Protein AF-A0A059XSG3-F1 (afdb_monomer_lite)

Structure (mmCIF, N/CA/C/O backbone):
data_AF-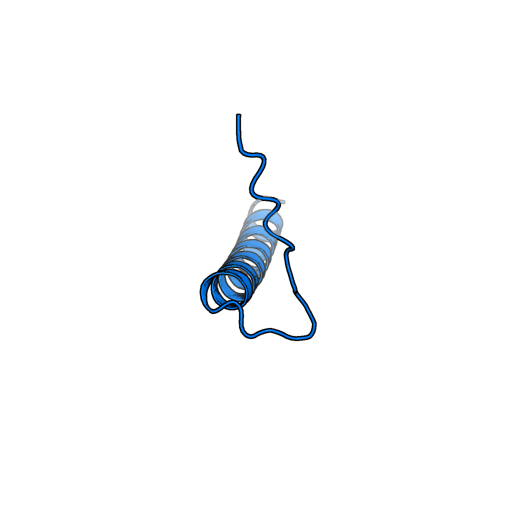A0A059XSG3-F1
#
_entry.id   AF-A0A059XSG3-F1
#
loop_
_atom_site.group_PDB
_atom_site.id
_atom_site.type_symbol
_atom_site.label_atom_id
_atom_site.label_alt_id
_atom_site.label_comp_id
_atom_site.label_asym_id
_atom_site.label_entity_id
_atom_site.label_seq_id
_atom_site.pdbx_PDB_ins_code
_atom_site.Cartn_x
_atom_site.Cartn_y
_atom_site.Cartn_z
_atom_site.occupancy
_atom_site.B_iso_or_equiv
_atom_site.auth_seq_id
_atom_site.auth_comp_id
_atom_site.auth_asym_id
_atom_site.auth_atom_id
_atom_site.pdbx_PDB_model_num
ATOM 1 N N . ILE A 1 1 ? 18.642 -0.817 -16.132 1.00 70.75 1 ILE A N 1
ATOM 2 C CA . ILE A 1 1 ? 17.842 0.383 -15.759 1.00 70.75 1 ILE A CA 1
ATOM 3 C C . ILE A 1 1 ? 16.340 0.100 -15.830 1.00 70.75 1 ILE A C 1
ATOM 5 O O . ILE A 1 1 ? 15.749 -0.074 -14.775 1.00 70.75 1 ILE A O 1
ATOM 9 N N . ARG A 1 2 ? 15.703 -0.016 -17.013 1.00 79.38 2 ARG A N 1
ATOM 10 C CA . ARG A 1 2 ? 14.239 -0.247 -17.103 1.00 79.38 2 ARG A CA 1
ATOM 11 C C . ARG A 1 2 ? 13.783 -1.546 -16.415 1.00 79.38 2 ARG A C 1
ATOM 13 O O . ARG A 1 2 ? 12.850 -1.519 -15.625 1.00 79.38 2 ARG A O 1
ATOM 20 N N . LYS A 1 3 ? 14.487 -2.655 -16.658 1.00 78.12 3 LYS A N 1
ATOM 21 C CA . LYS A 1 3 ? 14.179 -3.974 -16.072 1.00 78.12 3 LYS A CA 1
ATOM 22 C C . LYS A 1 3 ? 14.274 -3.984 -14.536 1.00 78.12 3 LYS A C 1
ATOM 24 O O . LYS A 1 3 ? 13.486 -4.634 -13.859 1.00 78.12 3 LYS A O 1
ATOM 29 N N . ASP A 1 4 ? 15.223 -3.229 -13.981 1.00 87.12 4 ASP A N 1
ATOM 30 C CA . ASP A 1 4 ? 15.426 -3.116 -12.531 1.00 87.12 4 ASP A CA 1
ATOM 31 C C . ASP A 1 4 ? 14.324 -2.292 -11.858 1.00 87.12 4 ASP A C 1
ATOM 33 O O . ASP A 1 4 ? 13.950 -2.570 -10.718 1.00 87.12 4 ASP A O 1
ATOM 37 N N . LEU A 1 5 ? 13.810 -1.281 -12.566 1.00 90.56 5 LEU A N 1
ATOM 38 C CA . LEU A 1 5 ? 12.679 -0.468 -12.125 1.00 90.56 5 LEU A CA 1
ATOM 39 C C . LEU A 1 5 ? 11.377 -1.274 -12.149 1.00 90.56 5 LEU A C 1
ATOM 41 O O . LEU A 1 5 ? 10.643 -1.221 -11.169 1.00 90.56 5 LEU A O 1
ATOM 45 N N . GLU A 1 6 ? 11.136 -2.061 -13.203 1.00 89.31 6 GLU A N 1
ATOM 46 C CA . GLU A 1 6 ? 9.979 -2.970 -13.299 1.00 89.31 6 GLU A CA 1
ATOM 47 C C . GLU A 1 6 ? 9.962 -3.952 -12.118 1.00 89.31 6 GLU A C 1
ATOM 49 O O . GLU A 1 6 ? 9.004 -3.979 -11.349 1.00 89.31 6 GLU A O 1
ATOM 54 N N . ARG A 1 7 ? 11.083 -4.639 -11.858 1.00 92.19 7 ARG A N 1
ATOM 55 C CA . ARG A 1 7 ? 11.186 -5.560 -10.716 1.00 92.19 7 ARG A CA 1
ATOM 56 C C . ARG A 1 7 ? 10.919 -4.866 -9.376 1.00 92.19 7 ARG A C 1
ATOM 58 O O . ARG A 1 7 ? 10.284 -5.440 -8.498 1.00 92.19 7 ARG A O 1
ATOM 65 N N . LYS A 1 8 ? 11.425 -3.642 -9.180 1.00 94.50 8 LYS A N 1
ATOM 66 C CA . LYS A 1 8 ? 11.164 -2.863 -7.956 1.00 94.50 8 LYS A CA 1
ATOM 67 C C . LYS A 1 8 ? 9.692 -2.469 -7.839 1.00 94.50 8 LYS A C 1
ATOM 69 O O . LYS A 1 8 ? 9.152 -2.540 -6.738 1.00 94.50 8 LYS A O 1
ATOM 74 N N . ALA A 1 9 ? 9.059 -2.077 -8.941 1.00 95.00 9 ALA A N 1
ATOM 75 C CA . ALA A 1 9 ? 7.651 -1.704 -8.971 1.00 95.00 9 ALA A CA 1
ATOM 76 C C . ALA A 1 9 ? 6.751 -2.880 -8.570 1.00 95.00 9 ALA A C 1
ATOM 78 O O . ALA A 1 9 ? 5.876 -2.699 -7.727 1.00 95.00 9 ALA A O 1
ATOM 79 N N . ASP A 1 10 ? 7.035 -4.087 -9.062 1.00 95.62 10 ASP A N 1
ATOM 80 C CA . ASP A 1 10 ? 6.283 -5.295 -8.700 1.00 95.62 10 ASP A CA 1
ATOM 81 C C . ASP A 1 10 ? 6.362 -5.581 -7.193 1.00 95.62 10 ASP A C 1
ATOM 83 O O . ASP A 1 10 ? 5.353 -5.824 -6.525 1.00 95.62 10 ASP A O 1
ATOM 87 N N . TRP A 1 11 ? 7.562 -5.470 -6.616 1.00 96.81 11 TRP A N 1
ATOM 88 C CA . TRP A 1 11 ? 7.764 -5.635 -5.174 1.00 9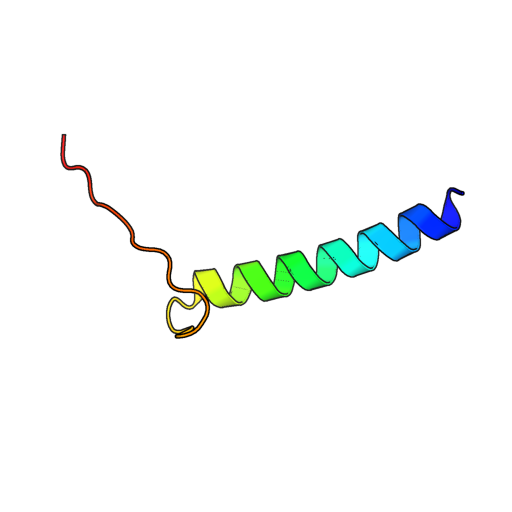6.81 11 TRP A CA 1
ATOM 89 C C . TRP A 1 11 ? 7.047 -4.567 -4.346 1.00 96.81 11 TRP A C 1
ATOM 91 O O . TRP A 1 11 ? 6.518 -4.869 -3.272 1.00 96.81 11 TRP A O 1
ATOM 101 N N . ILE A 1 12 ? 7.030 -3.323 -4.822 1.00 96.94 12 ILE A N 1
ATOM 102 C CA . ILE A 1 12 ? 6.311 -2.222 -4.175 1.00 96.94 12 ILE A CA 1
ATOM 103 C C . ILE A 1 12 ? 4.800 -2.468 -4.246 1.00 96.94 12 ILE A C 1
ATOM 105 O O . ILE A 1 12 ? 4.122 -2.326 -3.228 1.00 96.94 12 ILE A O 1
ATOM 109 N N . ALA A 1 13 ? 4.284 -2.900 -5.399 1.00 96.69 13 ALA A N 1
ATOM 110 C CA . ALA A 1 13 ? 2.871 -3.207 -5.596 1.00 96.69 13 ALA A CA 1
ATOM 111 C C . ALA A 1 13 ? 2.401 -4.321 -4.650 1.00 96.69 13 ALA A C 1
ATOM 113 O O . ALA A 1 13 ? 1.377 -4.175 -3.981 1.00 96.69 13 ALA A O 1
ATOM 114 N N . LEU A 1 14 ? 3.188 -5.392 -4.512 1.00 96.50 14 LEU A N 1
ATOM 115 C CA . LEU A 1 14 ? 2.874 -6.495 -3.605 1.00 96.50 14 LEU A CA 1
ATOM 116 C C . LEU A 1 14 ? 2.813 -6.038 -2.135 1.00 96.50 14 LEU A C 1
ATOM 118 O O . LEU A 1 14 ? 1.882 -6.383 -1.403 1.00 96.50 14 LEU A O 1
ATOM 122 N N . LYS A 1 15 ? 3.780 -5.219 -1.701 1.00 94.38 15 LYS A N 1
ATOM 123 C CA . LYS A 1 15 ? 3.807 -4.659 -0.338 1.00 94.38 15 LYS A CA 1
ATOM 124 C C . LYS A 1 15 ? 2.628 -3.716 -0.090 1.00 94.38 15 LYS A C 1
ATOM 126 O O . LYS A 1 15 ? 1.999 -3.806 0.963 1.00 94.38 15 LYS A O 1
ATOM 131 N N . ALA A 1 16 ? 2.302 -2.856 -1.055 1.00 94.94 16 ALA A N 1
ATOM 132 C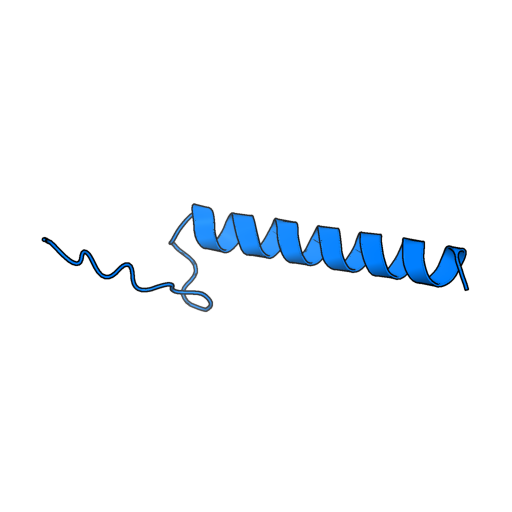 CA . ALA A 1 16 ? 1.165 -1.942 -0.975 1.00 94.94 16 ALA A CA 1
ATOM 133 C C . ALA A 1 16 ? -0.172 -2.697 -0.902 1.00 94.94 16 ALA A C 1
ATOM 135 O O . ALA A 1 16 ? -1.023 -2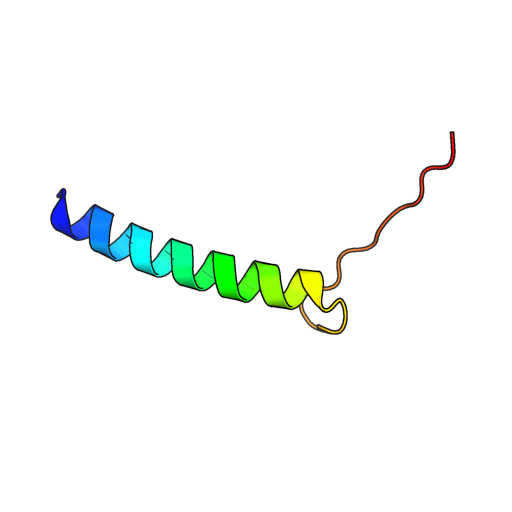.358 -0.081 1.00 94.94 16 ALA A O 1
ATOM 136 N N . PHE A 1 17 ? -0.333 -3.765 -1.691 1.00 94.06 17 PHE A N 1
ATOM 137 C CA . PHE A 1 17 ? -1.517 -4.623 -1.645 1.00 94.06 17 PHE A CA 1
ATOM 138 C C . PHE A 1 17 ? -1.686 -5.291 -0.273 1.00 94.06 17 PHE A C 1
ATOM 140 O O . PHE A 1 17 ? -2.756 -5.204 0.335 1.00 94.06 17 PHE A O 1
ATOM 147 N N . SER A 1 18 ? -0.617 -5.900 0.255 1.00 91.38 18 SER A N 1
ATOM 148 C CA . SER A 1 18 ? -0.629 -6.508 1.593 1.00 91.38 18 SER A CA 1
ATOM 149 C C . SER A 1 18 ? -0.973 -5.489 2.684 1.00 91.38 18 SER A C 1
ATOM 151 O O . SER A 1 18 ? -1.735 -5.799 3.602 1.00 91.38 18 SER A O 1
ATOM 153 N N . LEU A 1 19 ? -0.436 -4.272 2.582 1.00 90.06 19 LEU A N 1
ATOM 154 C CA . LEU A 1 19 ? -0.713 -3.191 3.523 1.00 90.06 19 LEU A CA 1
ATOM 155 C C . LEU A 1 19 ? -2.182 -2.750 3.460 1.00 90.06 19 LEU A C 1
ATOM 157 O O . LEU A 1 19 ? -2.839 -2.661 4.496 1.00 90.06 19 LEU A O 1
ATOM 161 N N . GLY A 1 20 ? -2.724 -2.545 2.257 1.00 91.06 20 GLY A N 1
ATOM 162 C CA . GLY A 1 20 ? -4.127 -2.174 2.063 1.00 91.06 20 GLY A CA 1
ATOM 163 C C . GLY A 1 20 ? -5.094 -3.197 2.661 1.00 91.06 20 GLY A C 1
ATOM 164 O O . GLY A 1 20 ? -6.058 -2.817 3.322 1.00 91.06 20 GLY A O 1
ATOM 165 N N . LYS A 1 21 ? -4.806 -4.499 2.520 1.00 90.31 21 LYS A N 1
ATOM 166 C CA . LYS A 1 21 ? -5.602 -5.565 3.154 1.00 90.31 21 LYS A CA 1
ATOM 167 C C . LYS A 1 21 ? -5.582 -5.486 4.680 1.00 90.31 21 LYS A C 1
ATOM 169 O O . LYS A 1 21 ? -6.645 -5.601 5.281 1.00 90.31 21 LYS A O 1
ATOM 174 N N . SER A 1 22 ? -4.415 -5.252 5.283 1.00 89.25 22 SER A N 1
ATOM 175 C CA . SER A 1 22 ? -4.275 -5.086 6.738 1.00 89.25 22 SER A CA 1
ATOM 176 C C . SER A 1 22 ? -5.074 -3.893 7.266 1.00 89.25 22 SER A C 1
ATOM 178 O O . SER A 1 22 ? -5.631 -3.965 8.360 1.00 89.25 22 SER A O 1
ATOM 180 N N . LEU A 1 23 ? -5.116 -2.793 6.511 1.00 86.81 23 LEU A N 1
ATOM 181 C CA . LEU A 1 23 ? -5.889 -1.608 6.882 1.00 86.81 23 LEU A CA 1
ATOM 182 C C . LEU A 1 23 ? -7.393 -1.834 6.694 1.00 86.81 23 LEU A C 1
ATOM 184 O O . LEU A 1 23 ? -8.176 -1.456 7.559 1.00 86.81 23 LEU A O 1
ATOM 188 N N . PHE A 1 24 ? -7.795 -2.493 5.603 1.00 85.19 24 PHE A N 1
ATOM 189 C CA . PHE A 1 24 ? -9.200 -2.773 5.298 1.00 85.19 24 PHE A CA 1
ATOM 190 C C . PHE A 1 24 ? -9.873 -3.664 6.346 1.00 85.19 24 PHE A C 1
ATOM 192 O O . PHE A 1 24 ? -11.024 -3.433 6.702 1.00 85.19 24 PHE A O 1
ATOM 199 N N . THR A 1 25 ? -9.176 -4.687 6.849 1.00 85.62 25 THR A N 1
ATOM 200 C CA . THR A 1 25 ? -9.745 -5.580 7.867 1.00 85.62 25 THR A CA 1
ATOM 201 C C . THR A 1 25 ? -9.768 -4.963 9.264 1.00 85.62 25 THR A C 1
ATOM 203 O O . THR A 1 25 ? -10.455 -5.500 10.129 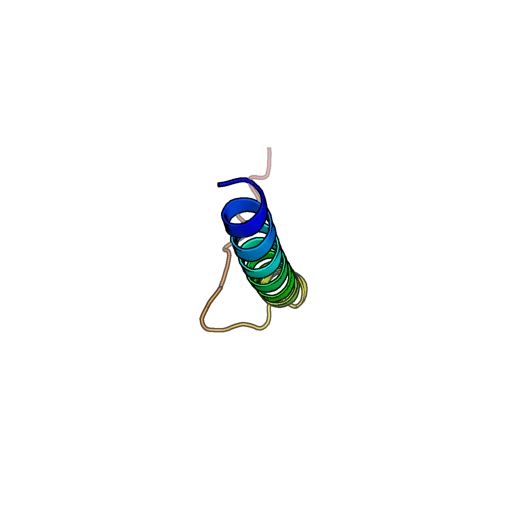1.00 85.62 25 THR A O 1
ATOM 206 N N . GLY A 1 26 ? -9.012 -3.884 9.518 1.00 81.81 26 GLY A N 1
ATOM 207 C CA . GLY A 1 26 ? -8.994 -3.140 10.790 1.00 81.81 26 GLY A CA 1
ATOM 208 C C . GLY A 1 26 ? -8.579 -3.942 12.036 1.00 81.81 26 GLY A C 1
ATOM 209 O O . GLY A 1 26 ? -8.551 -3.406 13.138 1.00 81.81 26 GLY A O 1
ATOM 210 N N . ASN A 1 27 ? -8.249 -5.225 11.879 1.00 80.62 27 ASN A N 1
ATOM 211 C CA . ASN A 1 27 ? -7.954 -6.182 12.948 1.00 80.62 27 ASN A CA 1
ATOM 212 C C . ASN A 1 27 ? -6.449 -6.346 13.223 1.00 80.62 27 ASN A C 1
ATOM 214 O O . ASN A 1 27 ? -6.051 -7.095 14.117 1.00 80.62 27 ASN A O 1
ATOM 218 N N . SER A 1 28 ? -5.604 -5.664 12.450 1.00 81.94 28 SER A N 1
ATOM 219 C CA . SER A 1 28 ? -4.156 -5.722 12.600 1.00 81.94 28 SER A CA 1
ATOM 220 C C . SER A 1 28 ? -3.709 -4.951 13.840 1.00 81.94 28 SER A C 1
ATOM 222 O O . SER A 1 28 ? -3.799 -3.727 13.892 1.00 81.94 28 SER A O 1
ATOM 224 N N . LYS A 1 29 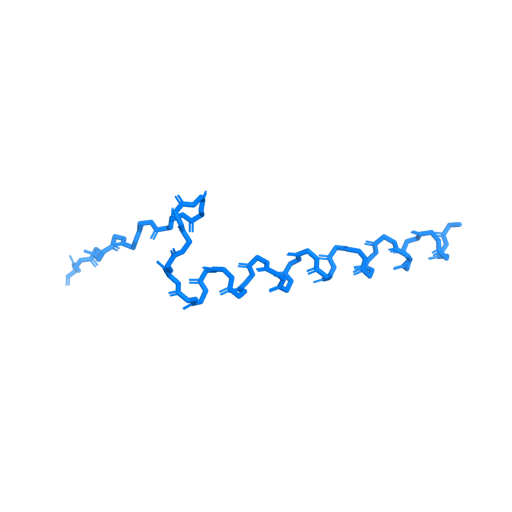? -3.177 -5.667 14.839 1.00 74.38 29 LYS A N 1
ATOM 225 C CA . LYS A 1 29 ? -2.611 -5.061 16.061 1.00 74.38 29 LYS A CA 1
ATOM 226 C C . LYS A 1 29 ? -1.349 -4.236 15.780 1.00 74.38 29 LYS A C 1
ATOM 228 O O . LYS A 1 29 ? -1.062 -3.301 16.515 1.00 74.38 29 LYS A O 1
ATOM 233 N N . SER A 1 30 ? -0.597 -4.588 14.737 1.00 80.69 30 SER A N 1
ATOM 234 C CA . SER A 1 30 ? 0.663 -3.922 14.380 1.00 80.69 30 SER A CA 1
ATOM 235 C C . SER A 1 30 ? 0.467 -2.684 13.503 1.00 80.69 30 SER A C 1
ATOM 237 O O . SER A 1 30 ? 1.329 -1.813 13.493 1.00 80.69 30 SER A O 1
ATOM 239 N N . PHE A 1 31 ? -0.648 -2.592 12.776 1.00 73.00 31 PHE A N 1
ATOM 240 C CA . PHE A 1 31 ? -0.987 -1.455 11.918 1.00 73.00 31 PHE A CA 1
ATOM 241 C C . PHE A 1 31 ? -2.407 -0.982 12.241 1.00 73.00 31 PHE A C 1
ATOM 243 O O . PHE A 1 31 ? -3.366 -1.314 11.546 1.00 73.00 31 PHE A O 1
ATOM 250 N N . PHE A 1 32 ? -2.522 -0.211 13.324 1.00 78.00 32 PHE A N 1
ATOM 251 C CA . PHE A 1 32 ? -3.765 0.419 13.759 1.00 78.00 32 PHE A CA 1
ATOM 252 C C . PHE A 1 32 ? -3.794 1.888 13.318 1.00 78.00 32 PHE A C 1
ATOM 254 O O . PHE A 1 32 ? -2.923 2.672 13.694 1.00 78.00 32 PHE A O 1
ATOM 261 N N . VAL A 1 33 ? -4.798 2.266 12.524 1.00 77.94 33 VAL A N 1
ATOM 262 C CA . VAL A 1 33 ? -5.056 3.663 12.144 1.00 77.94 33 VAL A CA 1
ATOM 263 C C . VAL A 1 33 ? -6.217 4.180 12.985 1.00 77.94 33 VAL A C 1
ATOM 265 O O . VAL A 1 33 ? -7.332 3.675 12.891 1.00 77.94 33 VAL A O 1
ATOM 268 N N . GLN A 1 34 ? -5.967 5.202 13.804 1.00 79.94 34 GLN A N 1
ATOM 269 C CA . GLN A 1 34 ? -7.012 5.851 14.590 1.00 79.94 34 GLN A CA 1
ATOM 270 C C . GLN A 1 34 ? -7.838 6.781 13.690 1.00 79.94 34 GLN A C 1
ATOM 272 O O . GLN A 1 34 ? -7.375 7.854 13.301 1.00 79.94 34 GLN A O 1
ATOM 277 N N . GLN A 1 35 ? -9.075 6.395 13.376 1.00 73.56 35 GLN A N 1
ATOM 278 C CA . GLN A 1 35 ? -10.027 7.287 12.713 1.00 73.56 35 GLN A CA 1
ATOM 279 C C . GLN A 1 35 ? -10.521 8.335 13.720 1.00 73.56 35 GLN A C 1
ATOM 281 O O . GLN A 1 35 ? -11.286 8.025 14.633 1.00 73.56 35 GLN A O 1
ATOM 286 N N . LYS A 1 36 ? -10.071 9.587 13.581 1.00 78.44 36 LYS A N 1
ATOM 287 C CA . LYS A 1 36 ? -10.660 10.713 14.315 1.00 78.44 36 LYS A CA 1
ATOM 288 C C . LYS A 1 36 ? -11.925 11.150 13.580 1.00 78.44 36 LYS A C 1
ATOM 290 O O . LYS A 1 36 ? -11.829 11.766 12.524 1.00 78.44 36 LYS A O 1
ATOM 295 N N . ASN A 1 37 ? -13.097 10.847 14.138 1.00 73.50 37 ASN A N 1
ATOM 296 C CA . ASN A 1 37 ? -14.344 11.485 13.714 1.00 73.50 37 ASN A CA 1
ATOM 297 C C . ASN A 1 37 ? -14.325 12.936 14.204 1.00 73.50 37 ASN A C 1
ATOM 299 O O . ASN A 1 37 ? -14.774 13.229 15.310 1.00 73.50 37 ASN A O 1
ATOM 303 N N . LEU A 1 38 ? -13.754 13.834 13.399 1.00 78.38 38 LEU A N 1
ATOM 304 C CA . LEU A 1 38 ? -13.947 15.266 13.582 1.00 78.38 38 LEU A CA 1
ATOM 305 C C . LEU A 1 38 ? -15.391 15.566 13.153 1.00 78.38 38 LEU A C 1
ATOM 307 O O . LEU A 1 38 ? -15.677 15.672 11.964 1.00 78.38 38 LEU A O 1
ATOM 311 N N . GLN A 1 39 ? -16.315 15.580 14.113 1.00 68.38 39 GLN A N 1
ATOM 312 C CA . GLN A 1 39 ? -17.671 16.073 13.877 1.00 68.38 39 GLN A CA 1
ATOM 313 C C . GLN A 1 39 ? -17.570 17.595 13.741 1.00 68.38 39 GLN A C 1
ATOM 315 O O . GLN A 1 39 ? -17.100 18.258 14.666 1.00 68.38 39 GLN A O 1
ATOM 320 N N . ILE A 1 40 ? -17.914 18.100 12.556 1.00 65.12 40 ILE A N 1
ATOM 321 C CA . ILE A 1 40 ? -18.147 19.524 12.290 1.00 65.12 40 ILE A CA 1
ATOM 322 C C . ILE A 1 40 ? -19.618 19.795 12.586 1.00 65.12 40 ILE A C 1
ATOM 324 O O . ILE A 1 40 ? -20.440 18.955 12.150 1.00 65.12 40 ILE A O 1
#

Sequence (40 aa):
IRKDLERKADWIALKAFSLGKSLFTGNSKSFFVQQKNLQI

pLDDT: mean 84.96, std 8.84, range [65.12, 96.94]

Foldseek 3Di:
DVVVVVVVVVVVVVVVVVVVVCVVVCPDPVDHDDDDPPDD

Secondary structure (DSSP, 8-state):
-HHHHHHHHHHHHHHHHHHHHHHHT---SSS---------

Radius of gyration: 15.5 Å; chains: 1; bounding box: 36×26×33 Å

Organism: NCBI:txid1501597

InterPro domains:
  IPR044958 Large ribosomal subunit protein bL32, plant/cyanobacteria [PTHR36083] (6-38)